Protein AF-A0AAV6YVM4-F1 (afdb_monomer_lite)

pLDDT: mean 73.72, std 12.9, range [35.56, 89.38]

Foldseek 3Di:
DDDDPVNVFVVQQVVVVVVCVVVVHDDDPDDGPLQVLLVQLLLCVVVPNDLVLSCVLVVNPDSVCNVPRRNDPDDPVVNPVNVVSVCVSDPD

Organism: Engystomops pustulosus (NCBI:txid76066)

Structure (mmCIF, N/CA/C/O backbone):
data_AF-A0AAV6YVM4-F1
#
_entry.id   AF-A0AAV6YVM4-F1
#
loop_
_atom_site.group_PDB
_atom_site.id
_atom_site.type_symbol
_atom_site.label_atom_id
_atom_site.label_alt_id
_atom_site.label_comp_id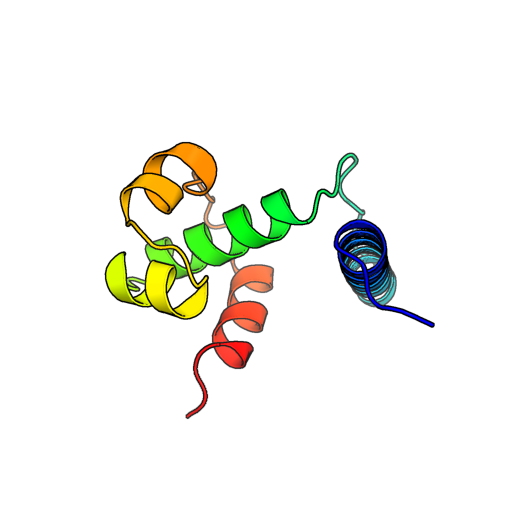
_atom_site.label_asym_id
_atom_site.label_entity_id
_atom_site.label_seq_id
_atom_site.pdbx_PDB_ins_code
_atom_site.Cartn_x
_atom_site.Cartn_y
_atom_site.Cartn_z
_atom_site.occupancy
_atom_site.B_iso_or_equiv
_atom_site.auth_seq_id
_atom_site.auth_comp_id
_atom_site.auth_asym_id
_atom_site.auth_atom_id
_atom_site.pdbx_PDB_model_num
ATOM 1 N N . MET A 1 1 ? 20.368 -9.003 11.827 1.00 58.59 1 MET A N 1
ATOM 2 C CA . MET A 1 1 ? 20.088 -7.627 11.342 1.00 58.59 1 MET A CA 1
ATOM 3 C C . MET A 1 1 ? 18.905 -7.065 12.118 1.00 58.59 1 MET A C 1
ATOM 5 O O . MET A 1 1 ? 17.912 -7.768 12.239 1.00 58.59 1 MET A O 1
ATOM 9 N N . LYS A 1 2 ? 18.992 -5.848 12.670 1.00 80.25 2 LYS A N 1
ATOM 10 C CA . LYS A 1 2 ? 17.882 -5.235 13.421 1.00 80.25 2 LYS A CA 1
ATOM 11 C C . LYS A 1 2 ? 16.924 -4.548 12.441 1.00 80.25 2 LYS A C 1
ATOM 13 O O . LYS A 1 2 ? 17.362 -3.742 11.620 1.00 80.25 2 LYS A O 1
ATOM 18 N N . ALA A 1 3 ? 15.638 -4.880 12.503 1.00 86.44 3 ALA A N 1
ATOM 19 C CA . ALA A 1 3 ? 14.629 -4.225 11.682 1.00 86.44 3 ALA A CA 1
ATOM 20 C C . ALA A 1 3 ? 14.407 -2.793 12.194 1.00 86.44 3 ALA A C 1
ATOM 22 O O . ALA A 1 3 ? 14.048 -2.584 13.350 1.00 86.44 3 ALA A O 1
ATOM 23 N N . THR A 1 4 ? 14.653 -1.805 11.336 1.00 89.38 4 THR A N 1
ATOM 24 C CA . THR A 1 4 ? 14.333 -0.393 11.590 1.00 89.38 4 THR A CA 1
ATOM 25 C C . THR A 1 4 ? 13.244 0.052 10.622 1.00 89.38 4 THR A C 1
ATOM 27 O O . THR A 1 4 ? 13.047 -0.585 9.585 1.00 89.38 4 THR A O 1
ATOM 30 N N . LYS A 1 5 ? 12.574 1.177 10.899 1.00 81.31 5 LYS A N 1
ATOM 31 C CA . LYS A 1 5 ? 11.602 1.780 9.968 1.00 81.31 5 LYS A CA 1
ATOM 32 C C . LYS A 1 5 ? 12.173 1.920 8.548 1.00 81.31 5 LYS A C 1
ATOM 34 O O . LYS A 1 5 ? 11.482 1.636 7.576 1.00 81.31 5 LYS A O 1
ATOM 39 N N . VAL A 1 6 ? 13.443 2.313 8.435 1.00 84.56 6 VAL A N 1
ATOM 40 C CA . VAL A 1 6 ? 14.140 2.478 7.150 1.00 84.56 6 VAL A CA 1
ATOM 41 C C . VAL A 1 6 ? 14.419 1.127 6.493 1.00 84.56 6 VAL A C 1
ATOM 43 O O . VAL A 1 6 ? 14.183 0.974 5.297 1.00 84.56 6 VAL A O 1
ATOM 46 N N . SER A 1 7 ? 14.875 0.135 7.264 1.00 86.88 7 SER A N 1
ATOM 47 C CA . SER A 1 7 ? 15.142 -1.214 6.747 1.00 86.88 7 SER A CA 1
ATOM 48 C C . SER A 1 7 ? 13.868 -1.870 6.213 1.00 86.88 7 SER A C 1
ATOM 50 O O . SER A 1 7 ? 13.871 -2.372 5.095 1.00 86.88 7 SER A O 1
ATOM 52 N N . ILE A 1 8 ? 12.767 -1.791 6.971 1.00 84.69 8 ILE A N 1
ATOM 53 C CA . ILE A 1 8 ? 11.457 -2.323 6.568 1.00 84.69 8 ILE A CA 1
ATOM 54 C C . ILE A 1 8 ? 10.958 -1.605 5.316 1.00 84.69 8 ILE A C 1
ATOM 56 O O . ILE A 1 8 ? 10.492 -2.249 4.379 1.00 84.69 8 ILE A O 1
ATOM 60 N N . ALA A 1 9 ? 11.090 -0.276 5.265 1.00 81.88 9 ALA A N 1
ATOM 61 C CA . ALA A 1 9 ? 10.658 0.478 4.100 1.00 81.88 9 ALA A CA 1
ATOM 62 C C . ALA A 1 9 ? 11.440 0.099 2.837 1.00 81.88 9 ALA A C 1
ATOM 64 O O . ALA A 1 9 ? 10.843 -0.070 1.775 1.00 81.88 9 ALA A O 1
ATOM 65 N N . ARG A 1 10 ? 12.760 -0.084 2.960 1.00 85.19 10 ARG A N 1
ATOM 66 C CA . ARG A 1 10 ? 13.604 -0.553 1.859 1.00 85.19 10 ARG A CA 1
ATOM 67 C C . ARG A 1 10 ? 13.185 -1.947 1.398 1.00 85.19 10 ARG A C 1
ATOM 69 O O . ARG A 1 10 ? 13.009 -2.120 0.201 1.00 85.19 10 ARG A O 1
ATOM 76 N N . TRP A 1 11 ? 12.978 -2.889 2.323 1.00 88.25 11 TRP A N 1
ATOM 77 C CA . TRP A 1 11 ? 12.543 -4.252 1.995 1.00 88.25 11 TRP A CA 1
ATOM 78 C C . TRP A 1 11 ? 11.205 -4.274 1.258 1.00 88.25 11 TRP A C 1
ATOM 80 O O . TRP A 1 11 ? 11.077 -4.950 0.243 1.00 88.25 11 TRP A O 1
ATOM 90 N N . LEU A 1 12 ? 10.234 -3.479 1.711 1.00 85.25 12 LEU A N 1
ATOM 91 C CA . LEU A 1 12 ? 8.946 -3.362 1.031 1.00 85.25 12 LEU A CA 1
ATOM 92 C C . LEU A 1 12 ? 9.103 -2.812 -0.390 1.00 85.25 12 LEU A C 1
ATOM 94 O O . LEU A 1 12 ? 8.539 -3.381 -1.320 1.00 85.25 12 LEU A O 1
ATOM 98 N N . ILE A 1 13 ? 9.885 -1.741 -0.574 1.00 85.25 13 ILE A N 1
ATOM 99 C CA . ILE A 1 13 ? 10.135 -1.166 -1.905 1.00 85.25 13 ILE A CA 1
ATOM 100 C C . ILE A 1 13 ? 10.802 -2.196 -2.821 1.00 85.25 13 ILE A C 1
ATOM 102 O O . ILE A 1 13 ? 10.346 -2.364 -3.950 1.00 85.25 13 ILE A O 1
ATOM 106 N N . THR A 1 14 ? 11.827 -2.910 -2.345 1.00 87.25 14 THR A N 1
ATOM 107 C CA . THR A 1 14 ? 12.496 -3.949 -3.142 1.00 87.25 14 THR A CA 1
ATOM 108 C C . THR A 1 14 ? 11.532 -5.061 -3.532 1.00 87.25 14 THR A C 1
ATOM 110 O O . THR A 1 14 ? 11.436 -5.374 -4.709 1.00 87.25 14 THR A O 1
ATOM 113 N N . THR A 1 15 ? 10.716 -5.567 -2.604 1.00 87.44 15 THR A N 1
ATOM 114 C CA . THR A 1 15 ? 9.736 -6.618 -2.918 1.00 87.44 15 THR A CA 1
ATOM 115 C C . THR A 1 15 ? 8.693 -6.155 -3.936 1.00 87.44 15 THR A C 1
ATOM 117 O O . THR A 1 15 ? 8.294 -6.930 -4.803 1.00 87.44 15 THR A O 1
ATOM 120 N N . ILE A 1 16 ? 8.248 -4.896 -3.864 1.00 83.38 16 ILE A N 1
ATOM 121 C CA . ILE A 1 16 ? 7.328 -4.337 -4.862 1.00 83.38 16 ILE A CA 1
ATOM 122 C C . ILE A 1 16 ? 8.009 -4.297 -6.234 1.00 83.38 16 ILE A C 1
ATOM 124 O O . ILE A 1 16 ? 7.419 -4.765 -7.204 1.00 83.38 16 ILE A O 1
ATOM 128 N N . LEU A 1 17 ? 9.237 -3.776 -6.318 1.00 85.06 17 LEU A N 1
ATOM 129 C CA . LEU A 1 17 ? 10.003 -3.722 -7.568 1.00 85.06 17 LEU A CA 1
ATOM 130 C C . LEU A 1 17 ? 10.217 -5.118 -8.166 1.00 85.06 17 LEU A C 1
ATOM 132 O O . LEU A 1 17 ? 9.980 -5.309 -9.359 1.00 85.06 17 LEU A O 1
ATOM 136 N N . ASP A 1 18 ? 10.566 -6.098 -7.334 1.00 85.94 18 ASP A N 1
ATOM 137 C CA . ASP A 1 18 ? 10.730 -7.493 -7.746 1.00 85.94 18 ASP A CA 1
ATOM 138 C C . ASP A 1 18 ? 9.424 -8.052 -8.323 1.00 85.94 18 ASP A C 1
ATOM 140 O O . ASP A 1 18 ? 9.429 -8.710 -9.360 1.00 85.94 18 ASP A O 1
ATOM 144 N N . CYS A 1 19 ? 8.277 -7.735 -7.712 1.00 83.81 19 CYS A N 1
ATOM 145 C CA . CYS A 1 19 ? 6.974 -8.150 -8.228 1.00 83.81 19 CYS A CA 1
ATOM 146 C C . CYS A 1 19 ? 6.678 -7.560 -9.614 1.00 83.81 19 CYS A C 1
ATOM 148 O O . CYS A 1 19 ? 6.173 -8.285 -10.470 1.00 83.81 19 CYS A O 1
ATOM 150 N N . TYR A 1 20 ? 6.988 -6.277 -9.846 1.00 84.81 20 TYR A N 1
ATOM 151 C CA . TYR A 1 20 ? 6.845 -5.640 -11.165 1.00 84.81 20 TYR A CA 1
ATOM 152 C C . TYR A 1 20 ? 7.764 -6.286 -12.211 1.00 84.81 20 TYR A C 1
ATOM 154 O O . TYR A 1 20 ? 7.318 -6.545 -13.330 1.00 84.81 20 TYR A O 1
ATOM 162 N N . SER A 1 21 ? 9.001 -6.611 -11.822 1.00 85.94 21 SER A N 1
ATOM 163 C CA . SER A 1 21 ? 9.963 -7.336 -12.660 1.00 85.94 21 SER A CA 1
ATOM 164 C C . SER A 1 21 ? 9.438 -8.722 -13.057 1.00 85.94 21 SER A C 1
ATOM 166 O O . SER A 1 21 ? 9.390 -9.052 -14.239 1.00 85.94 21 SER A O 1
ATOM 168 N N . ILE A 1 22 ? 8.923 -9.497 -12.095 1.00 88.19 22 ILE A N 1
ATOM 169 C CA . ILE A 1 22 ? 8.370 -10.844 -12.332 1.00 88.19 22 ILE A CA 1
ATOM 170 C C . ILE A 1 22 ? 7.192 -10.817 -13.315 1.00 88.19 22 ILE A C 1
ATOM 172 O O . ILE A 1 22 ? 7.040 -11.734 -14.121 1.00 88.19 22 ILE A O 1
ATOM 176 N N . VAL A 1 23 ? 6.341 -9.787 -13.258 1.00 82.88 23 VAL A N 1
ATOM 177 C CA . VAL A 1 23 ? 5.176 -9.669 -14.154 1.00 82.88 23 VAL A CA 1
ATOM 178 C C . VAL A 1 23 ? 5.475 -8.910 -15.453 1.00 82.88 23 VAL A C 1
ATOM 180 O O . VAL A 1 23 ? 4.542 -8.649 -16.209 1.00 82.88 23 VAL A O 1
ATOM 183 N N . ASN A 1 24 ? 6.742 -8.566 -15.723 1.00 85.94 24 ASN A N 1
ATOM 184 C CA . ASN A 1 24 ? 7.178 -7.772 -16.881 1.00 85.94 24 ASN A CA 1
ATOM 185 C C . ASN A 1 24 ? 6.369 -6.474 -17.071 1.00 85.94 24 ASN A C 1
ATOM 187 O O . ASN A 1 24 ? 6.041 -6.087 -18.194 1.00 85.94 24 ASN A O 1
ATOM 191 N N . ALA A 1 25 ? 6.019 -5.805 -15.969 1.00 80.50 25 ALA A N 1
ATOM 192 C CA . ALA A 1 25 ? 5.306 -4.532 -16.000 1.00 80.50 25 ALA A CA 1
ATOM 193 C C . ALA A 1 25 ? 6.262 -3.360 -15.729 1.00 80.50 25 ALA A C 1
ATOM 195 O O . ALA A 1 25 ? 7.198 -3.499 -14.938 1.00 80.50 25 ALA A O 1
ATOM 196 N N . PRO A 1 26 ? 6.019 -2.180 -16.330 1.00 80.31 26 PRO A N 1
ATOM 197 C CA . PRO A 1 26 ? 6.835 -1.003 -16.071 1.00 80.31 26 PRO A CA 1
ATOM 198 C C . PRO A 1 26 ? 6.716 -0.577 -14.604 1.00 80.31 26 PRO A C 1
ATOM 200 O O . PRO A 1 26 ? 5.617 -0.397 -14.074 1.00 80.31 26 PRO A O 1
ATOM 203 N N . THR A 1 27 ? 7.859 -0.401 -13.943 1.00 77.88 27 THR A N 1
ATOM 204 C CA . THR A 1 27 ? 7.911 0.104 -12.569 1.00 77.88 27 THR A CA 1
ATOM 205 C C . THR A 1 27 ? 7.556 1.593 -12.535 1.00 77.88 27 THR A C 1
ATOM 207 O O . THR A 1 27 ? 8.113 2.361 -13.324 1.00 77.88 27 THR A O 1
ATOM 210 N N . PRO A 1 28 ? 6.701 2.046 -11.602 1.00 77.44 28 PRO A N 1
ATOM 211 C CA . PRO A 1 28 ? 6.432 3.467 -11.419 1.00 77.44 28 PRO A CA 1
ATOM 212 C C . PRO A 1 28 ? 7.712 4.254 -11.081 1.00 77.44 28 PRO A C 1
ATOM 214 O O . PRO A 1 28 ? 8.532 3.761 -10.303 1.00 77.44 28 PRO A O 1
ATOM 217 N N . PRO A 1 29 ? 7.865 5.502 -11.565 1.00 70.12 29 PRO A N 1
ATOM 218 C CA . PRO A 1 29 ? 9.078 6.301 -11.357 1.00 70.12 29 PRO A CA 1
ATOM 219 C C . PRO A 1 29 ? 9.331 6.675 -9.886 1.00 70.12 29 PRO A C 1
ATOM 221 O O . PRO A 1 29 ? 10.457 6.994 -9.518 1.00 70.12 29 PRO A O 1
ATOM 224 N N . PHE A 1 30 ? 8.309 6.607 -9.022 1.00 74.00 30 PHE A N 1
ATOM 225 C CA . PHE A 1 30 ? 8.423 6.946 -7.601 1.00 74.00 30 PHE A CA 1
ATOM 226 C C . PHE A 1 30 ? 7.625 5.979 -6.718 1.00 74.00 30 PHE A C 1
ATOM 228 O O . PHE A 1 30 ? 6.476 6.242 -6.352 1.00 74.00 30 PHE A O 1
ATOM 235 N N . ILE A 1 31 ? 8.244 4.862 -6.330 1.00 72.25 31 ILE A N 1
ATOM 236 C CA . ILE A 1 31 ? 7.654 3.926 -5.364 1.00 72.25 31 ILE A CA 1
ATOM 237 C C . ILE A 1 31 ? 8.025 4.364 -3.946 1.00 72.25 31 ILE A C 1
ATOM 239 O O . ILE A 1 31 ? 9.175 4.267 -3.521 1.00 72.25 31 ILE A O 1
ATOM 243 N N . ARG A 1 32 ? 7.029 4.827 -3.186 1.00 75.81 32 ARG A N 1
ATOM 244 C CA . ARG A 1 32 ? 7.128 4.986 -1.731 1.00 75.81 32 ARG A CA 1
ATOM 245 C C . ARG A 1 32 ? 6.259 3.924 -1.072 1.00 75.81 32 ARG A C 1
ATOM 247 O O . ARG A 1 32 ? 5.181 3.606 -1.556 1.00 75.81 32 ARG A O 1
ATOM 254 N N . VAL A 1 33 ? 6.676 3.418 0.084 1.00 70.50 33 VAL A N 1
ATOM 255 C CA . VAL A 1 33 ? 5.865 2.453 0.854 1.00 70.50 33 VAL A CA 1
ATOM 256 C C . VAL A 1 33 ? 4.441 2.975 1.073 1.00 70.50 33 VAL A C 1
ATOM 258 O O . VAL A 1 33 ? 3.466 2.266 0.845 1.00 70.50 33 VAL A O 1
ATOM 261 N N . TYR A 1 34 ? 4.325 4.264 1.399 1.00 74.62 34 TYR A N 1
ATOM 262 C CA . TYR A 1 34 ? 3.044 4.932 1.614 1.00 74.62 34 TYR A CA 1
ATOM 263 C C . TYR A 1 34 ? 2.152 4.979 0.360 1.00 74.62 34 TYR A C 1
ATOM 265 O O . TYR A 1 34 ? 0.934 4.914 0.498 1.00 74.62 34 TYR A O 1
ATOM 273 N N . SER A 1 35 ? 2.709 5.038 -0.861 1.00 71.06 35 SER A N 1
ATOM 274 C CA . SER A 1 35 ? 1.886 5.037 -2.083 1.00 71.06 35 SER A CA 1
ATOM 275 C C . SER A 1 35 ? 1.257 3.669 -2.342 1.00 71.06 35 SER A C 1
ATOM 277 O O . SER A 1 35 ? 0.116 3.592 -2.786 1.00 71.06 35 SER A O 1
ATOM 279 N N . THR A 1 36 ? 1.942 2.587 -1.969 1.00 75.50 36 THR A N 1
ATOM 280 C CA . THR A 1 36 ? 1.385 1.227 -2.062 1.00 75.50 36 THR A CA 1
ATOM 281 C C . THR A 1 36 ? 0.196 1.056 -1.122 1.00 75.50 36 THR A C 1
ATOM 283 O O . THR A 1 36 ? -0.828 0.493 -1.509 1.00 75.50 36 THR A O 1
ATOM 286 N N . TRP A 1 37 ? 0.295 1.602 0.092 1.00 77.31 37 TRP A N 1
ATOM 287 C CA . TRP A 1 37 ? -0.816 1.615 1.044 1.00 77.31 37 TRP A CA 1
ATOM 288 C C . TRP A 1 37 ? -1.985 2.476 0.565 1.00 77.31 37 TRP A C 1
ATOM 290 O O . TRP A 1 37 ? -3.131 2.056 0.703 1.00 77.31 37 TRP A O 1
ATOM 300 N N . ALA A 1 38 ? -1.714 3.628 -0.055 1.00 75.50 38 ALA A N 1
ATOM 301 C CA . ALA A 1 38 ? -2.752 4.486 -0.628 1.00 75.50 38 ALA A CA 1
ATOM 302 C C . ALA A 1 38 ? -3.544 3.760 -1.718 1.00 75.50 38 ALA A C 1
ATOM 304 O O . ALA A 1 38 ? -4.774 3.723 -1.682 1.00 75.50 38 ALA A O 1
ATOM 305 N N . VAL A 1 39 ? -2.836 3.108 -2.642 1.00 76.81 39 VAL A N 1
ATOM 306 C CA . VAL A 1 39 ? -3.449 2.309 -3.708 1.00 76.81 39 VAL A CA 1
ATOM 307 C C . VAL A 1 39 ? -4.270 1.164 -3.109 1.00 76.81 39 VAL A C 1
ATOM 309 O O . VAL A 1 39 ? -5.445 1.020 -3.440 1.00 76.81 39 VAL A O 1
ATOM 312 N N . ALA A 1 40 ? -3.704 0.389 -2.179 1.00 79.44 40 ALA A N 1
ATOM 313 C CA . ALA A 1 40 ? -4.399 -0.726 -1.533 1.00 79.44 40 ALA A CA 1
ATOM 314 C C . ALA A 1 40 ? -5.690 -0.293 -0.811 1.00 79.44 40 ALA A C 1
ATOM 316 O O . ALA A 1 40 ? -6.751 -0.884 -1.024 1.00 79.44 40 ALA A O 1
ATOM 317 N N . ALA A 1 41 ? -5.617 0.759 0.005 1.00 81.81 41 ALA A N 1
ATOM 318 C CA . ALA A 1 41 ? -6.753 1.267 0.766 1.00 81.81 41 ALA A CA 1
ATOM 319 C C . ALA A 1 41 ? -7.831 1.875 -0.148 1.00 81.81 41 ALA A C 1
ATOM 321 O O . ALA A 1 41 ? -9.026 1.650 0.053 1.00 81.81 41 ALA A O 1
ATOM 322 N N . SER A 1 42 ? -7.424 2.576 -1.208 1.00 80.00 42 SER A N 1
ATOM 323 C CA . SER A 1 42 ? -8.357 3.122 -2.202 1.00 80.00 42 SER A CA 1
ATOM 324 C C . SER A 1 42 ? -9.086 2.019 -2.969 1.00 80.00 42 SER A C 1
ATOM 326 O O . SER A 1 42 ? -10.294 2.107 -3.198 1.00 80.00 42 SER A O 1
ATOM 328 N N . TRP A 1 43 ? -8.387 0.926 -3.290 1.00 79.31 43 TRP A N 1
ATOM 329 C CA . TRP A 1 43 ? -8.998 -0.268 -3.871 1.00 79.31 43 TRP A CA 1
ATOM 330 C C . TRP A 1 43 ? -10.000 -0.943 -2.941 1.00 79.31 43 TRP A C 1
ATOM 332 O O . TRP A 1 43 ? -11.060 -1.370 -3.402 1.00 79.31 43 TRP A O 1
ATOM 342 N N . ALA A 1 44 ? -9.678 -1.045 -1.651 1.00 82.12 44 ALA A N 1
ATOM 343 C CA . ALA A 1 44 ? -10.592 -1.584 -0.652 1.00 82.12 44 ALA A CA 1
ATOM 344 C C . ALA A 1 44 ? -11.883 -0.751 -0.589 1.00 82.12 44 ALA A C 1
ATOM 346 O O . ALA A 1 44 ? -12.975 -1.310 -0.711 1.00 82.12 44 ALA A O 1
ATOM 347 N N . LYS A 1 45 ? -11.760 0.584 -0.526 1.00 81.19 45 LYS A N 1
ATOM 348 C CA . LYS A 1 45 ? -12.904 1.513 -0.532 1.00 81.19 45 LYS A CA 1
ATOM 349 C C . LYS A 1 45 ? -13.764 1.344 -1.784 1.00 81.19 45 LYS A C 1
ATOM 351 O O . LYS A 1 45 ? -14.979 1.209 -1.685 1.00 81.19 45 LYS A O 1
ATOM 356 N N . ARG A 1 46 ? -13.138 1.299 -2.967 1.00 79.19 46 ARG A N 1
ATOM 357 C CA . ARG A 1 46 ? -13.831 1.112 -4.256 1.00 79.19 46 ARG A CA 1
ATOM 358 C C . ARG A 1 46 ? -14.620 -0.200 -4.316 1.00 79.19 46 ARG A C 1
ATOM 360 O O . ARG A 1 46 ? -15.627 -0.267 -5.010 1.00 79.19 46 ARG A O 1
ATOM 367 N N . ARG A 1 47 ? -14.185 -1.240 -3.599 1.00 77.81 47 ARG A N 1
ATOM 368 C CA . ARG A 1 47 ? -14.898 -2.524 -3.504 1.00 77.81 47 ARG A CA 1
ATOM 369 C C . ARG A 1 47 ? -15.945 -2.585 -2.393 1.00 77.81 47 ARG A C 1
ATOM 371 O O . ARG A 1 47 ? -16.483 -3.657 -2.144 1.00 77.81 47 ARG A O 1
ATOM 378 N N . GLY A 1 48 ? -16.243 -1.459 -1.751 1.00 80.69 48 GLY A N 1
ATOM 379 C CA . GLY A 1 48 ? -17.274 -1.373 -0.722 1.00 80.69 48 GLY A CA 1
ATOM 380 C C . GLY A 1 48 ? -16.798 -1.738 0.682 1.00 80.69 48 GLY A C 1
ATOM 381 O O . GLY A 1 48 ? -17.635 -1.854 1.571 1.00 80.69 48 GLY A O 1
ATOM 382 N N . ALA A 1 49 ? -15.486 -1.894 0.917 1.00 84.25 49 ALA A N 1
ATOM 383 C CA . ALA A 1 49 ? -14.986 -1.995 2.286 1.00 84.25 49 ALA A CA 1
ATOM 384 C C . ALA A 1 49 ? -15.279 -0.686 3.030 1.00 84.25 49 ALA A C 1
ATOM 386 O O . ALA A 1 49 ? -15.058 0.411 2.500 1.00 84.25 49 ALA A O 1
ATOM 387 N N . THR A 1 50 ? -15.766 -0.794 4.263 1.00 85.00 50 THR A N 1
ATOM 388 C CA . THR A 1 50 ? -16.052 0.389 5.075 1.00 85.00 50 THR A CA 1
ATOM 389 C C . THR A 1 50 ? -14.750 1.055 5.513 1.00 85.00 50 THR A C 1
ATOM 391 O O . THR A 1 50 ? -13.702 0.416 5.640 1.00 85.00 50 THR A O 1
ATOM 394 N N . LEU A 1 51 ? -14.801 2.358 5.800 1.00 82.50 51 LEU A N 1
ATOM 395 C CA . LEU A 1 51 ? -13.631 3.086 6.301 1.00 82.50 51 LEU A CA 1
ATOM 396 C C . LEU A 1 51 ? -13.067 2.469 7.587 1.00 82.50 51 LEU A C 1
ATOM 398 O O . LEU A 1 51 ? -11.854 2.459 7.775 1.00 82.50 51 LEU A O 1
ATOM 402 N N . GLN A 1 52 ? -13.932 1.919 8.441 1.00 82.81 52 GLN A N 1
ATOM 403 C CA . GLN A 1 52 ? -13.533 1.244 9.672 1.00 82.81 52 GLN A CA 1
ATOM 404 C C . GLN A 1 52 ? -12.743 -0.039 9.384 1.00 82.81 52 GLN A C 1
ATOM 406 O O . GLN A 1 52 ? -11.678 -0.225 9.965 1.00 82.81 52 GLN A O 1
ATOM 411 N N . GLN A 1 53 ? -13.203 -0.875 8.445 1.00 81.44 53 GLN A N 1
ATOM 412 C CA . GLN A 1 53 ? -12.485 -2.089 8.027 1.00 81.44 53 GLN A CA 1
ATOM 413 C C . GLN A 1 53 ? -11.115 -1.760 7.426 1.00 81.44 53 GLN A C 1
ATOM 415 O O . GLN A 1 53 ? -10.123 -2.416 7.737 1.00 81.44 53 GLN A O 1
ATOM 420 N N . ILE A 1 54 ? -11.046 -0.713 6.600 1.00 82.50 54 ILE A N 1
ATOM 421 C CA . ILE A 1 54 ? -9.791 -0.247 5.996 1.00 82.50 54 ILE A CA 1
ATOM 422 C C . ILE A 1 54 ? -8.825 0.242 7.075 1.00 82.50 54 ILE A C 1
ATOM 424 O O . ILE A 1 54 ? -7.663 -0.156 7.076 1.00 82.50 54 ILE A O 1
ATOM 428 N N . CYS A 1 55 ? -9.291 1.076 8.007 1.00 83.44 55 CYS A N 1
ATOM 429 C CA . CYS A 1 55 ? -8.444 1.597 9.08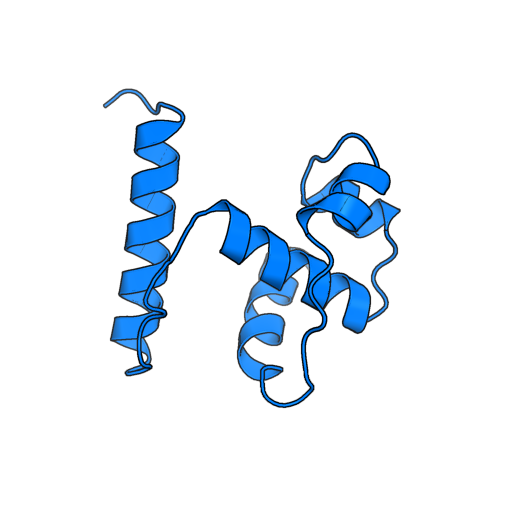0 1.00 83.44 55 CYS A CA 1
ATOM 430 C C . CYS A 1 55 ? -7.981 0.491 10.028 1.00 83.44 55 CYS A C 1
ATOM 432 O O . CYS A 1 55 ? -6.820 0.488 10.421 1.00 83.44 55 CYS A O 1
ATOM 434 N N . GLN A 1 56 ? -8.842 -0.482 10.329 1.00 82.06 56 GLN A N 1
ATOM 435 C CA . GLN A 1 56 ? -8.480 -1.649 11.127 1.00 82.06 56 GLN A CA 1
ATOM 436 C C . GLN A 1 56 ? -7.395 -2.484 10.435 1.00 82.06 56 GLN A C 1
ATOM 438 O O . GLN A 1 56 ? -6.376 -2.785 11.052 1.00 82.06 56 GLN A O 1
ATOM 443 N N . ALA A 1 57 ? -7.567 -2.802 9.148 1.00 79.31 57 ALA A N 1
ATOM 444 C CA . ALA A 1 57 ? -6.585 -3.567 8.378 1.00 79.31 57 ALA A CA 1
ATOM 445 C C . ALA A 1 57 ? -5.255 -2.815 8.190 1.00 79.31 57 ALA A C 1
ATOM 447 O O . ALA A 1 57 ? -4.188 -3.424 8.193 1.00 79.31 57 ALA A O 1
ATOM 448 N N . ALA A 1 58 ? -5.310 -1.490 8.048 1.00 78.81 58 ALA A N 1
ATOM 449 C CA . ALA A 1 58 ? -4.136 -0.634 7.904 1.00 78.81 58 ALA A CA 1
ATOM 450 C C . ALA A 1 58 ? -3.532 -0.186 9.248 1.00 78.81 58 ALA A C 1
ATOM 452 O O . ALA A 1 58 ? -2.531 0.532 9.258 1.00 78.81 58 ALA A O 1
ATOM 453 N N . THR A 1 59 ? -4.114 -0.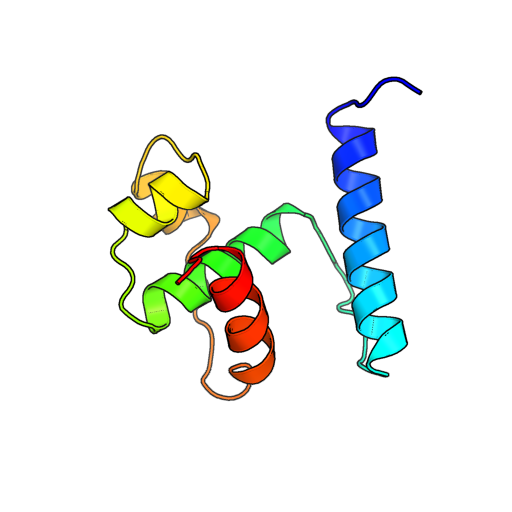592 10.383 1.00 81.81 59 THR A N 1
ATOM 454 C CA . THR A 1 59 ? -3.741 -0.154 11.743 1.00 81.81 59 THR A CA 1
ATOM 455 C C . THR A 1 59 ? -3.745 1.371 11.933 1.00 81.81 59 THR A C 1
ATOM 457 O O . THR A 1 59 ? -2.995 1.921 12.740 1.00 81.81 59 THR A O 1
ATOM 460 N N . TRP A 1 60 ? -4.591 2.081 11.184 1.00 83.25 60 TRP A N 1
ATOM 461 C CA . TRP A 1 60 ? -4.776 3.519 11.340 1.00 83.25 60 TRP A CA 1
ATOM 462 C C . TRP A 1 60 ? -5.768 3.816 12.455 1.00 83.25 60 TRP A C 1
ATOM 464 O O . TRP A 1 60 ? -6.836 3.216 12.543 1.00 83.25 60 TRP A O 1
ATOM 474 N N . SER A 1 61 ? -5.426 4.801 13.278 1.00 76.56 61 SER A N 1
ATOM 475 C CA . SER A 1 61 ? -6.238 5.218 14.418 1.00 76.56 61 SER A CA 1
ATOM 476 C C . SER A 1 61 ? -7.512 5.967 14.023 1.00 76.56 61 SER A C 1
ATOM 478 O O . SER A 1 61 ? -8.431 6.048 14.832 1.00 76.56 61 SER A O 1
ATOM 480 N N . SER A 1 62 ? -7.589 6.525 12.808 1.00 77.25 62 SER A N 1
ATOM 48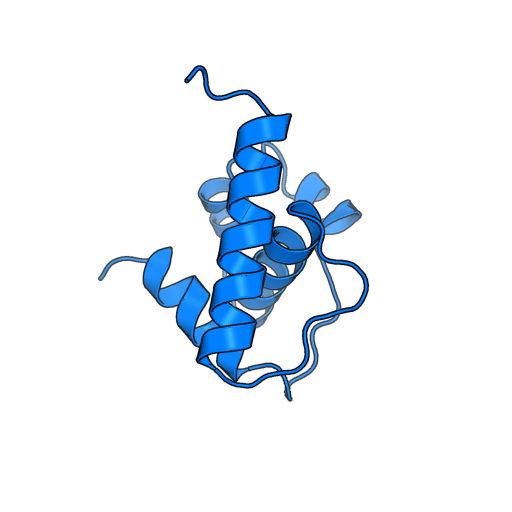1 C CA . SER A 1 62 ? -8.741 7.317 12.374 1.00 77.25 62 SER A CA 1
ATOM 482 C C . SER A 1 62 ? -9.058 7.176 10.878 1.00 77.25 62 SER A C 1
ATOM 484 O O . SER A 1 62 ? -8.144 7.220 10.049 1.00 77.25 62 SER A O 1
ATOM 486 N N . PRO A 1 63 ? -10.354 7.139 10.503 1.00 74.19 63 PRO A N 1
ATOM 487 C CA . PRO A 1 63 ? -10.823 7.295 9.122 1.00 74.19 63 PRO A CA 1
ATOM 488 C C . PRO A 1 63 ? -10.319 8.559 8.420 1.00 74.19 63 PRO A C 1
ATOM 490 O O . PRO A 1 63 ? -10.153 8.562 7.199 1.00 74.19 63 PRO A O 1
ATOM 493 N N . LEU A 1 64 ? -10.039 9.622 9.180 1.00 78.69 64 LEU A N 1
ATOM 494 C CA . LEU A 1 64 ? -9.484 10.865 8.642 1.00 78.69 64 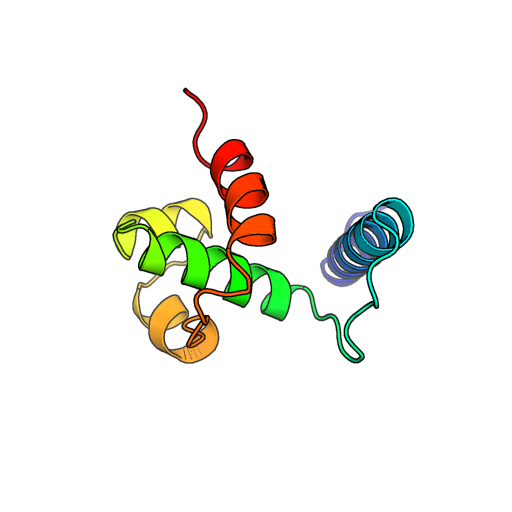LEU A CA 1
ATOM 495 C C . LEU A 1 64 ? -8.079 10.654 8.071 1.00 78.69 64 LEU A C 1
ATOM 497 O O . LEU A 1 64 ? -7.750 11.230 7.038 1.00 78.69 64 LEU A O 1
ATOM 501 N N . THR A 1 65 ? -7.275 9.769 8.673 1.00 75.25 65 THR A N 1
ATOM 502 C CA . THR A 1 65 ? -5.951 9.413 8.147 1.00 75.25 65 THR A CA 1
ATOM 503 C C . THR A 1 65 ? -6.066 8.846 6.737 1.00 75.25 65 THR A C 1
ATOM 505 O O . THR A 1 65 ? -5.311 9.247 5.854 1.00 75.25 65 THR A O 1
ATOM 508 N N . PHE A 1 66 ? -7.051 7.977 6.497 1.00 73.12 66 PHE A N 1
ATOM 509 C CA . PHE A 1 66 ? -7.317 7.463 5.159 1.00 73.12 66 PHE A CA 1
ATOM 510 C C . PHE A 1 66 ? -7.789 8.565 4.204 1.00 73.12 66 PHE A C 1
ATOM 512 O O . PHE A 1 66 ? -7.226 8.715 3.119 1.00 73.12 66 PHE A O 1
ATOM 519 N N . ALA A 1 67 ? -8.798 9.343 4.604 1.00 73.44 67 ALA A N 1
ATOM 520 C CA . ALA A 1 67 ? -9.400 10.360 3.745 1.00 73.44 67 ALA A CA 1
ATOM 521 C C . ALA A 1 67 ? -8.390 11.434 3.302 1.00 73.44 67 ALA A C 1
ATOM 523 O O . ALA A 1 67 ? -8.378 11.804 2.131 1.00 73.44 67 ALA A O 1
ATOM 524 N N . CYS A 1 68 ? -7.519 11.889 4.206 1.00 73.19 68 CYS A N 1
ATOM 525 C CA . CYS A 1 68 ? -6.574 12.973 3.936 1.00 73.19 68 CYS A CA 1
ATOM 526 C C . CYS A 1 68 ? -5.292 12.529 3.218 1.00 73.19 68 CYS A C 1
ATOM 528 O O . CYS A 1 68 ? -4.675 13.344 2.537 1.00 73.19 68 CYS A O 1
ATOM 530 N N . HIS A 1 69 ? -4.856 11.275 3.384 1.00 69.75 69 HIS A N 1
ATOM 531 C CA . HIS A 1 69 ? -3.516 10.859 2.940 1.00 69.75 69 HIS A CA 1
ATOM 532 C C . HIS A 1 69 ? -3.492 9.653 2.000 1.00 69.75 69 HIS A C 1
ATOM 534 O O . HIS A 1 69 ? -2.467 9.411 1.362 1.00 69.75 69 HIS A O 1
ATOM 540 N N . TYR A 1 70 ? -4.587 8.895 1.903 1.00 70.50 70 TYR A N 1
ATOM 541 C CA . TYR A 1 70 ? -4.583 7.587 1.243 1.00 70.50 70 TYR A CA 1
ATOM 542 C C . TYR A 1 70 ? -5.791 7.334 0.329 1.00 70.50 70 TYR A C 1
ATOM 544 O O . TYR A 1 70 ? -5.870 6.252 -0.243 1.00 70.50 70 TYR A O 1
ATOM 552 N N . CYS A 1 71 ? -6.709 8.294 0.167 1.00 70.94 71 CYS A N 1
ATOM 553 C CA . CYS A 1 71 ? -7.873 8.194 -0.718 1.00 70.94 71 CYS A CA 1
ATOM 554 C C . CYS A 1 71 ? -7.535 8.706 -2.130 1.00 70.94 71 CYS A C 1
ATOM 556 O O . CYS A 1 71 ? -7.802 9.857 -2.467 1.00 70.94 71 CYS A O 1
ATOM 558 N N . LEU A 1 72 ? -6.940 7.843 -2.950 1.00 71.50 72 LEU A N 1
ATOM 559 C CA . LEU A 1 72 ? -6.685 8.094 -4.366 1.00 71.50 72 LEU A CA 1
ATOM 560 C C . LEU A 1 72 ? -7.950 7.841 -5.193 1.00 71.50 72 LEU A C 1
ATOM 562 O O . LEU A 1 72 ? -8.710 6.908 -4.917 1.00 71.50 72 LEU A O 1
ATOM 566 N N . ASP A 1 73 ? -8.147 8.641 -6.239 1.00 67.44 73 ASP A N 1
ATOM 567 C CA . ASP A 1 73 ? -9.166 8.371 -7.251 1.00 67.44 73 ASP A CA 1
ATOM 568 C C . ASP A 1 73 ? -8.641 7.303 -8.217 1.00 67.44 73 ASP A C 1
ATOM 570 O O . ASP A 1 73 ? -7.925 7.574 -9.180 1.00 67.44 73 ASP A O 1
ATOM 574 N N . VAL A 1 74 ? -8.892 6.044 -7.874 1.00 62.53 74 VAL A N 1
ATOM 575 C CA . VAL A 1 74 ? -8.418 4.905 -8.661 1.00 62.53 74 VAL A CA 1
ATOM 576 C C . VAL A 1 74 ? -9.389 4.679 -9.799 1.00 62.53 74 VAL A C 1
ATOM 578 O O . VAL A 1 74 ? -10.579 4.600 -9.528 1.00 62.53 74 VAL A O 1
ATOM 581 N N . SER A 1 75 ? -8.928 4.530 -11.040 1.00 58.62 75 SER A N 1
ATOM 582 C CA . SER A 1 75 ? -9.780 4.311 -12.216 1.00 58.62 75 SER A CA 1
ATOM 583 C C . SER A 1 75 ? -9.989 2.809 -12.522 1.00 58.62 75 SER A C 1
ATOM 585 O O . SER A 1 75 ? -9.251 1.952 -12.031 1.00 58.62 75 SER A O 1
ATOM 587 N N . PRO A 1 76 ? -11.028 2.424 -13.296 1.00 55.22 76 PRO A N 1
ATOM 588 C CA . PRO A 1 76 ? -11.378 1.014 -13.522 1.00 55.22 76 PRO A CA 1
ATOM 589 C C . PRO A 1 76 ? -10.279 0.169 -14.191 1.00 55.22 76 PRO A C 1
ATOM 591 O O . PRO A 1 76 ? -10.233 -1.036 -13.966 1.00 55.22 76 PRO A O 1
ATOM 594 N N . GLY A 1 77 ? -9.376 0.764 -14.978 1.00 54.44 77 GLY A N 1
ATOM 595 C CA . GLY A 1 77 ? -8.325 0.031 -15.703 1.00 54.44 77 GLY A CA 1
ATOM 596 C C . GLY A 1 77 ? -7.303 -0.682 -14.806 1.00 54.44 77 GLY A C 1
ATOM 597 O O . GLY A 1 77 ? -6.722 -1.686 -15.202 1.00 54.44 77 GLY A O 1
ATOM 598 N N . GLU A 1 78 ? -7.136 -0.237 -13.561 1.00 54.03 78 GLU A N 1
ATOM 599 C CA . GLU A 1 78 ? -6.129 -0.763 -12.629 1.00 54.03 78 GLU A CA 1
ATOM 600 C C . GLU A 1 78 ? -6.639 -1.953 -11.766 1.00 54.03 78 GLU A C 1
ATOM 602 O O . GLU A 1 78 ? -5.975 -2.413 -10.830 1.00 54.03 78 GLU A O 1
ATOM 607 N N . LEU A 1 79 ? -7.827 -2.492 -12.088 1.00 50.53 79 LEU A N 1
ATOM 608 C CA . LEU A 1 79 ? -8.567 -3.523 -11.331 1.00 50.53 79 LEU A CA 1
ATOM 609 C C . LEU A 1 79 ? -7.769 -4.793 -11.006 1.00 50.53 79 LEU A C 1
ATOM 611 O O . LEU A 1 79 ? -8.064 -5.458 -10.004 1.00 50.53 79 LEU A O 1
ATOM 615 N N . PHE A 1 80 ? -6.790 -5.151 -11.837 1.00 51.88 80 PHE A N 1
ATOM 616 C CA . PHE A 1 80 ? -6.054 -6.411 -11.731 1.00 51.88 80 PHE A CA 1
ATOM 617 C C . PHE A 1 80 ? -5.135 -6.454 -10.501 1.00 51.88 80 PHE A C 1
ATOM 619 O O . PHE A 1 80 ? -5.107 -7.457 -9.785 1.00 51.88 80 PHE A O 1
ATOM 626 N N . PHE A 1 81 ? -4.459 -5.343 -10.193 1.00 55.38 81 PHE A N 1
ATOM 627 C CA . PHE A 1 81 ? -3.549 -5.241 -9.050 1.00 55.38 81 PHE A CA 1
ATOM 628 C C . PHE A 1 81 ? -4.313 -5.300 -7.721 1.00 55.38 81 PHE A C 1
ATOM 630 O O . PHE A 1 81 ? -4.002 -6.103 -6.836 1.00 55.38 81 PHE A O 1
ATOM 637 N N . GLY A 1 82 ? -5.410 -4.543 -7.623 1.00 49.50 82 GLY A N 1
ATOM 638 C CA . GLY A 1 82 ? -6.239 -4.519 -6.422 1.00 49.50 82 GLY A CA 1
ATOM 639 C C . GLY A 1 82 ? -6.869 -5.874 -6.076 1.00 49.50 82 GLY A C 1
ATOM 640 O O . GLY A 1 82 ? -7.205 -6.095 -4.914 1.00 49.50 82 GLY A O 1
ATOM 641 N N . ARG A 1 83 ? -7.085 -6.782 -7.046 1.00 50.56 83 ARG A N 1
ATOM 642 C CA . ARG A 1 83 ? -7.667 -8.121 -6.785 1.00 50.56 83 ARG A CA 1
ATOM 643 C C . ARG A 1 83 ? -6.732 -9.011 -5.963 1.00 50.56 83 ARG A C 1
ATOM 645 O O . ARG A 1 83 ? -7.218 -9.773 -5.131 1.00 50.56 83 ARG A O 1
ATOM 652 N N . LYS A 1 84 ? -5.416 -8.924 -6.187 1.00 55.84 84 LYS A N 1
ATOM 653 C CA . LYS A 1 84 ? -4.428 -9.748 -5.470 1.00 55.84 84 LYS A CA 1
ATOM 654 C C . LYS A 1 84 ? -4.214 -9.283 -4.031 1.00 55.84 84 LYS A C 1
ATOM 656 O O . LYS A 1 84 ? -4.081 -10.125 -3.153 1.00 55.84 84 LYS A O 1
ATOM 661 N N . ILE A 1 85 ? -4.245 -7.973 -3.783 1.00 54.88 85 ILE A N 1
ATOM 662 C CA . ILE A 1 85 ? -4.005 -7.419 -2.442 1.00 54.88 85 ILE A CA 1
ATOM 663 C C . ILE A 1 85 ? -5.127 -7.791 -1.466 1.00 54.88 85 ILE A C 1
ATOM 665 O O . ILE A 1 85 ? -4.851 -8.218 -0.352 1.00 54.88 85 ILE A O 1
ATOM 669 N N . LEU A 1 86 ? -6.396 -7.692 -1.874 1.00 48.78 86 LEU A N 1
ATOM 670 C CA . LEU A 1 86 ? -7.509 -7.967 -0.956 1.00 48.78 86 LEU A CA 1
ATOM 671 C C . LEU A 1 86 ? -7.632 -9.439 -0.558 1.00 48.78 86 LEU A C 1
ATOM 673 O O . LEU A 1 86 ? -7.988 -9.715 0.581 1.00 48.78 86 LEU A O 1
ATOM 677 N N . LYS A 1 87 ? -7.275 -10.375 -1.447 1.00 51.47 87 LYS A N 1
ATOM 678 C CA . LYS A 1 87 ? -7.220 -11.805 -1.100 1.00 51.47 87 LYS A CA 1
ATOM 679 C C . LYS A 1 87 ? -6.180 -12.124 -0.020 1.00 51.47 87 LYS A C 1
ATOM 681 O O . LYS A 1 87 ? -6.283 -13.166 0.608 1.00 51.47 87 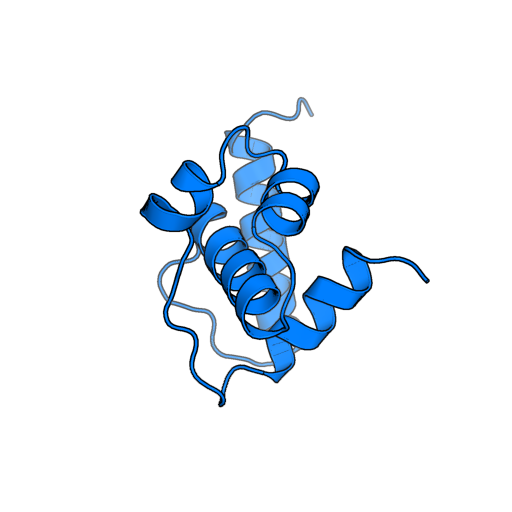LYS A O 1
ATOM 686 N N . ALA A 1 88 ? -5.183 -11.261 0.182 1.00 52.53 88 ALA A N 1
ATOM 687 C CA . ALA A 1 88 ? -4.191 -11.426 1.241 1.00 52.53 88 ALA A CA 1
ATOM 688 C C . ALA A 1 88 ? -4.635 -10.810 2.581 1.00 52.53 88 ALA A C 1
ATOM 690 O O . ALA A 1 88 ? -4.121 -11.197 3.623 1.00 52.53 88 ALA A O 1
ATOM 691 N N . VAL A 1 89 ? -5.566 -9.847 2.559 1.00 43.94 89 VAL A N 1
ATOM 692 C CA . VAL A 1 89 ? -6.015 -9.102 3.752 1.00 43.94 89 VAL A CA 1
ATOM 693 C C . VAL A 1 89 ? -7.293 -9.691 4.355 1.00 43.94 89 VAL A C 1
ATOM 695 O O . VAL A 1 89 ? -7.509 -9.570 5.557 1.00 43.94 89 VAL A O 1
ATOM 698 N N . ILE A 1 90 ? -8.126 -10.344 3.544 1.00 39.91 90 ILE A N 1
ATOM 699 C CA . ILE A 1 90 ? -9.339 -11.030 3.995 1.00 39.91 90 ILE A CA 1
ATOM 700 C C . ILE A 1 90 ? -9.120 -12.536 3.772 1.00 39.91 90 ILE A C 1
ATOM 702 O O . ILE A 1 90 ? -9.227 -12.980 2.624 1.00 39.91 90 ILE A O 1
ATOM 706 N N . PRO A 1 91 ? -8.748 -13.319 4.807 1.00 35.56 91 PRO A N 1
ATOM 707 C CA . PRO A 1 91 ? -8.794 -14.776 4.714 1.00 35.56 91 PRO A CA 1
ATOM 708 C C . PRO A 1 91 ? -10.262 -15.242 4.594 1.00 35.56 91 PRO A C 1
ATOM 710 O O . PRO A 1 91 ? -11.157 -14.445 4.887 1.00 35.56 91 PRO A O 1
ATOM 713 N N . PRO A 1 92 ? -10.514 -16.474 4.106 1.00 48.25 92 PRO A N 1
ATOM 714 C CA . PRO A 1 92 ? -11.870 -17.002 3.931 1.00 48.25 92 PRO A CA 1
ATOM 715 C C . PRO A 1 92 ? -12.700 -16.983 5.218 1.00 48.25 92 PRO A C 1
ATOM 717 O O . PRO A 1 92 ? -12.108 -17.155 6.309 1.00 48.25 92 PRO A O 1
#

Sequence (92 aa):
MKATKVSIARWLITTILDCYSIVNAPTPPFIRVYSTWAVAASWAKRRGATLQQICQAATWSSPLTFACHYCLDVSPGELFFGRKILKAVIPP

Radius of gyration: 13.83 Å; chains: 1; bounding box: 37×30×31 Å

Secondary structure (DSSP, 8-state):
----HHHHHHHHHHHHHHHHHHTTPPPPS---HHHHHHHHHHHHHHTT--HHHHHHHTT-S-HHHHHHHT-----GGGHHHHHHHHHHHS--